Protein AF-X1STC7-F1 (afdb_monomer)

Sequence (131 aa):
DEFIAEASVIAKSANLDCRFVRTNIYDLNTEYDNTFNLILFTAGALTWFHDLGRLFELVGRMLRPEGYLVVYEIHPFTNLLALKDEPVYEATNPYKIVYRYFRNDPWVSDTGADYIGKTTYKSKTFTPFSI

Structure (mmCIF, N/CA/C/O backbone):
data_AF-X1STC7-F1
#
_entry.id   AF-X1STC7-F1
#
loop_
_atom_site.group_PDB
_atom_site.id
_atom_site.type_symbol
_atom_site.label_atom_id
_atom_site.label_alt_id
_atom_site.label_comp_id
_atom_site.label_asym_id
_atom_site.label_entity_id
_atom_site.label_seq_id
_atom_site.pdbx_PDB_ins_code
_atom_site.Cartn_x
_atom_site.Cartn_y
_atom_site.Cartn_z
_atom_site.occupancy
_atom_site.B_iso_or_equiv
_atom_site.auth_seq_id
_atom_site.auth_comp_id
_atom_site.auth_asym_id
_atom_site.auth_atom_id
_atom_site.pdbx_PDB_model_num
ATOM 1 N N . ASP A 1 1 ? 10.68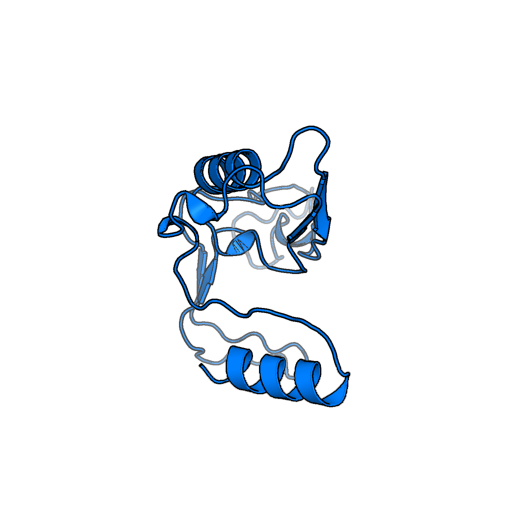8 -8.559 11.684 1.00 80.56 1 ASP A N 1
ATOM 2 C CA . ASP A 1 1 ? 10.891 -8.370 13.134 1.00 80.56 1 ASP A CA 1
ATOM 3 C C . ASP A 1 1 ? 11.585 -7.061 13.446 1.00 80.56 1 ASP A C 1
ATOM 5 O O . ASP A 1 1 ? 11.027 -6.287 14.208 1.00 80.56 1 ASP A O 1
ATOM 9 N N . GLU A 1 2 ? 12.704 -6.752 12.789 1.00 93.19 2 GLU A N 1
ATOM 10 C CA . GLU A 1 2 ? 13.444 -5.493 12.992 1.00 93.19 2 GLU A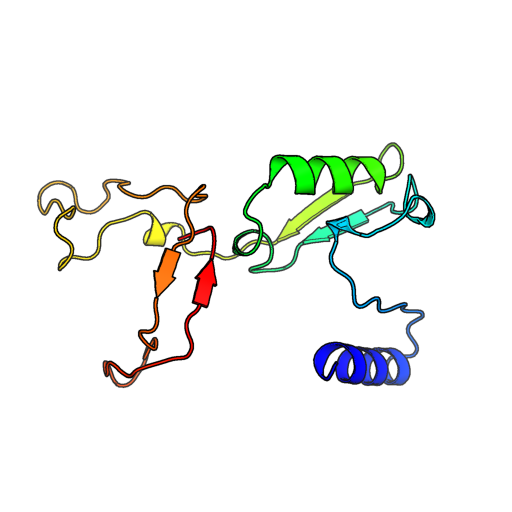 CA 1
ATOM 11 C C . GLU A 1 2 ? 12.580 -4.229 12.811 1.00 93.19 2 GLU A C 1
ATOM 13 O O . GLU A 1 2 ? 12.553 -3.394 13.707 1.00 93.19 2 GLU A O 1
ATOM 18 N N . PHE A 1 3 ? 11.769 -4.143 11.747 1.00 91.31 3 PHE A N 1
ATOM 19 C CA . PHE A 1 3 ? 10.855 -3.007 11.523 1.00 91.31 3 PHE A CA 1
ATOM 20 C C . PHE A 1 3 ? 9.880 -2.746 12.685 1.00 91.31 3 PHE A C 1
ATOM 22 O O . PHE A 1 3 ? 9.659 -1.602 13.072 1.00 91.31 3 PHE A O 1
ATOM 29 N N . ILE A 1 4 ? 9.286 -3.800 13.256 1.00 95.38 4 ILE A N 1
ATOM 30 C CA . ILE A 1 4 ? 8.340 -3.664 14.376 1.0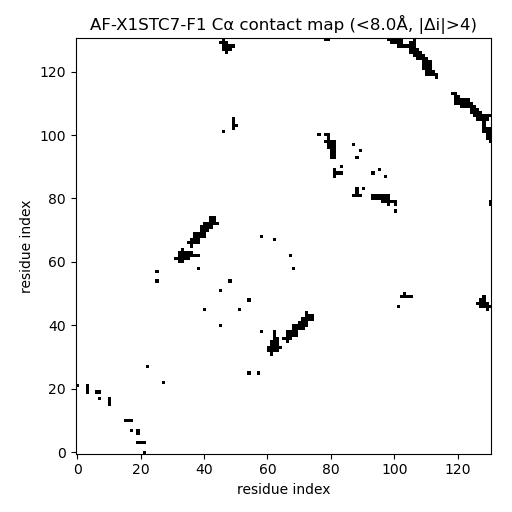0 95.38 4 ILE A CA 1
ATOM 31 C C . ILE A 1 4 ? 9.083 -3.305 15.664 1.00 95.38 4 ILE A C 1
ATOM 33 O O . ILE A 1 4 ? 8.575 -2.516 16.463 1.00 95.38 4 ILE A O 1
ATOM 37 N N . ALA A 1 5 ? 10.281 -3.859 15.865 1.00 95.69 5 ALA A N 1
ATOM 38 C CA . ALA A 1 5 ? 11.118 -3.520 17.007 1.00 95.69 5 ALA A CA 1
ATOM 39 C C . ALA A 1 5 ? 11.487 -2.028 16.988 1.00 95.69 5 ALA A C 1
ATOM 41 O O . ALA A 1 5 ? 11.299 -1.339 17.990 1.00 95.69 5 ALA A O 1
ATOM 42 N N . GLU A 1 6 ? 11.922 -1.512 15.838 1.00 96.56 6 GLU A N 1
ATOM 43 C CA . GLU A 1 6 ? 12.236 -0.095 15.659 1.00 96.56 6 GLU A CA 1
ATOM 44 C C . GLU A 1 6 ? 11.004 0.795 15.871 1.00 96.56 6 GLU A C 1
ATOM 46 O O . GLU A 1 6 ? 11.050 1.737 16.666 1.00 96.56 6 GLU A O 1
ATOM 51 N N . ALA A 1 7 ? 9.866 0.449 15.259 1.00 95.88 7 ALA A N 1
ATOM 52 C CA . ALA A 1 7 ? 8.616 1.185 15.444 1.00 95.88 7 ALA A CA 1
ATOM 53 C C . ALA A 1 7 ? 8.179 1.240 16.921 1.00 95.88 7 ALA A C 1
ATOM 55 O O . ALA A 1 7 ? 7.718 2.278 17.400 1.00 95.88 7 ALA A O 1
ATOM 56 N N . SER A 1 8 ? 8.395 0.155 17.672 1.00 96.38 8 SER A N 1
ATOM 57 C CA . SER A 1 8 ? 8.095 0.093 19.108 1.00 96.38 8 SER A CA 1
ATOM 58 C C . SER A 1 8 ? 9.005 1.006 19.934 1.00 96.38 8 SER A C 1
ATOM 60 O O . SER A 1 8 ? 8.536 1.669 20.861 1.00 96.38 8 SER A O 1
ATOM 62 N N . VAL A 1 9 ? 10.297 1.084 19.593 1.00 97.56 9 VAL A N 1
ATOM 63 C CA . VAL A 1 9 ? 11.247 2.012 20.231 1.00 97.56 9 VAL A CA 1
ATOM 64 C C . VAL A 1 9 ? 10.831 3.462 19.984 1.00 97.56 9 VAL A C 1
ATOM 66 O O . VAL A 1 9 ? 10.808 4.259 20.927 1.00 97.56 9 VAL A O 1
ATOM 69 N N . ILE A 1 10 ? 10.451 3.793 18.748 1.00 97.75 10 ILE A N 1
ATOM 70 C CA . ILE A 1 10 ? 9.995 5.136 18.369 1.00 97.75 10 ILE A CA 1
ATOM 71 C C . ILE A 1 10 ? 8.712 5.500 19.125 1.00 97.75 10 ILE A C 1
ATOM 73 O O . ILE A 1 10 ? 8.667 6.547 19.771 1.00 97.75 10 ILE A O 1
ATOM 77 N N . ALA A 1 11 ? 7.702 4.624 19.122 1.00 97.69 11 ALA A N 1
ATOM 78 C CA . ALA A 1 11 ? 6.435 4.860 19.817 1.00 97.69 11 ALA A CA 1
ATOM 79 C C . ALA A 1 11 ? 6.631 5.082 21.324 1.00 97.69 11 ALA A C 1
ATOM 81 O O . ALA A 1 11 ? 6.080 6.030 21.884 1.00 97.69 11 ALA A O 1
ATOM 82 N N . LYS A 1 12 ? 7.482 4.269 21.970 1.00 97.12 12 LYS A N 1
ATOM 83 C CA . LYS A 1 12 ? 7.820 4.430 23.392 1.00 97.12 12 LYS A CA 1
ATOM 84 C C . LYS A 1 12 ? 8.511 5.765 23.666 1.00 97.12 12 LYS A C 1
ATOM 86 O O . LYS A 1 12 ? 8.181 6.434 24.640 1.00 97.12 12 LYS A O 1
ATOM 91 N N . SER A 1 13 ? 9.452 6.155 22.810 1.00 97.75 13 SER A N 1
ATOM 92 C CA . SER A 1 13 ? 10.199 7.414 22.950 1.00 97.75 13 SER A CA 1
ATOM 93 C C . SER A 1 13 ? 9.305 8.642 22.760 1.00 97.75 13 SER A C 1
ATOM 95 O O . SER A 1 13 ? 9.530 9.670 23.391 1.00 97.75 13 SER A O 1
ATOM 97 N N . ALA A 1 14 ? 8.271 8.519 21.927 1.00 97.75 14 ALA A N 1
ATOM 98 C CA . ALA A 1 14 ? 7.277 9.557 21.673 1.00 97.75 14 ALA A CA 1
ATOM 99 C C . ALA A 1 14 ? 6.056 9.504 22.618 1.00 97.75 14 ALA A C 1
ATOM 101 O O . ALA A 1 14 ? 5.161 10.335 22.485 1.00 97.75 14 ALA A O 1
ATOM 102 N N . ASN A 1 15 ? 6.007 8.551 23.560 1.00 97.19 15 ASN A N 1
ATOM 103 C CA . ASN A 1 15 ? 4.868 8.306 24.454 1.00 97.19 15 ASN A CA 1
ATOM 104 C C . ASN A 1 15 ? 3.524 8.142 23.706 1.00 97.19 15 ASN A C 1
ATOM 106 O O . ASN A 1 15 ? 2.504 8.711 24.096 1.00 97.19 15 ASN A O 1
ATOM 110 N N . LEU A 1 16 ? 3.541 7.383 22.606 1.00 97.62 16 LEU A N 1
ATOM 111 C CA . LEU A 1 16 ? 2.367 7.087 21.785 1.00 97.62 16 LEU A CA 1
ATOM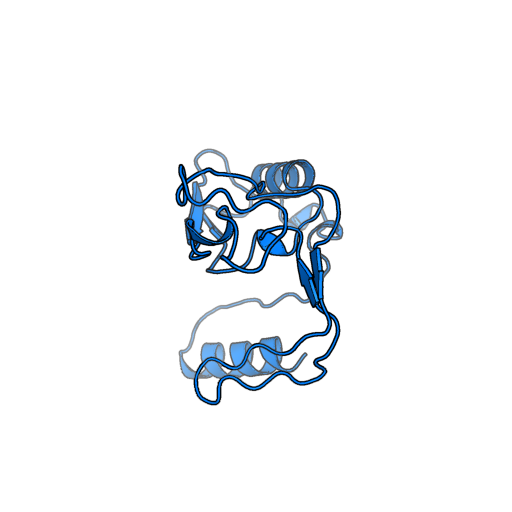 112 C C . LEU A 1 16 ? 1.771 5.724 22.149 1.00 97.62 16 LEU A C 1
ATOM 114 O O . LEU A 1 16 ? 2.496 4.738 22.288 1.00 97.62 16 LEU A O 1
ATOM 118 N N . ASP A 1 17 ? 0.443 5.660 22.235 1.00 96.81 17 ASP A N 1
ATOM 119 C CA . ASP A 1 17 ? -0.295 4.405 22.386 1.00 96.81 17 ASP A CA 1
ATOM 120 C C . ASP A 1 17 ? -0.486 3.749 21.010 1.00 96.81 17 ASP A C 1
ATOM 122 O O . ASP A 1 17 ? -1.382 4.100 20.240 1.00 96.81 17 ASP A O 1
ATOM 126 N N . CYS A 1 18 ? 0.435 2.856 20.647 1.00 96.31 18 CYS A N 1
ATOM 127 C CA . CYS A 1 18 ? 0.444 2.173 19.356 1.00 96.31 18 CYS A CA 1
ATOM 128 C C . CYS A 1 18 ? 0.534 0.656 19.534 1.00 96.31 18 CYS A C 1
ATOM 130 O O . CYS A 1 18 ? 1.370 0.152 20.284 1.00 96.31 18 CYS A O 1
ATOM 132 N N . ARG A 1 19 ? -0.272 -0.081 18.759 1.00 94.75 19 ARG A N 1
ATOM 133 C CA . ARG A 1 19 ? -0.179 -1.540 18.629 1.00 94.75 19 ARG A CA 1
ATOM 134 C C . ARG A 1 19 ? 0.395 -1.909 17.265 1.00 94.75 19 ARG A C 1
ATOM 136 O O . ARG A 1 19 ? -0.173 -1.547 16.239 1.00 94.75 19 ARG A O 1
ATOM 143 N N . PHE A 1 20 ? 1.475 -2.688 17.259 1.00 95.31 20 PHE A N 1
ATOM 144 C CA . PHE A 1 20 ? 2.090 -3.226 16.044 1.00 95.31 20 PHE A CA 1
ATOM 145 C C . PHE A 1 20 ? 1.772 -4.717 15.900 1.00 95.31 20 PHE A C 1
ATOM 147 O O . PHE A 1 20 ? 1.947 -5.482 16.847 1.00 95.31 20 PHE A O 1
ATOM 154 N N . VAL A 1 21 ? 1.316 -5.137 14.717 1.00 92.81 21 VAL A N 1
ATOM 155 C CA . VAL A 1 21 ? 0.903 -6.522 14.439 1.00 92.81 21 VAL A CA 1
ATOM 156 C C . VAL A 1 21 ? 1.672 -7.052 13.229 1.00 92.81 21 VAL A C 1
ATOM 158 O O . VAL A 1 21 ? 1.612 -6.468 12.149 1.00 92.81 21 VAL A O 1
ATOM 161 N N . ARG A 1 22 ? 2.387 -8.173 13.398 1.00 93.12 22 ARG A N 1
ATOM 162 C CA . ARG A 1 22 ? 3.010 -8.919 12.293 1.00 93.12 22 ARG A CA 1
ATOM 163 C C . ARG A 1 22 ? 2.050 -9.999 11.820 1.00 93.12 22 ARG A C 1
ATOM 165 O O . ARG A 1 22 ? 1.874 -10.996 12.509 1.00 93.12 22 ARG A O 1
ATOM 172 N N . THR A 1 23 ? 1.478 -9.832 10.638 1.00 92.69 23 THR A N 1
ATOM 173 C CA . THR A 1 23 ? 0.600 -10.843 10.046 1.00 92.69 23 THR A CA 1
ATOM 174 C C . THR A 1 23 ? 0.547 -10.687 8.536 1.00 92.69 23 THR A C 1
ATOM 176 O O . THR A 1 23 ? 0.842 -9.614 8.008 1.00 92.69 23 THR A O 1
ATOM 179 N N . ASN A 1 24 ? 0.141 -11.745 7.839 1.00 92.81 24 ASN A N 1
ATOM 180 C CA . ASN A 1 24 ? -0.460 -11.562 6.530 1.00 92.81 24 ASN A CA 1
ATOM 181 C C . ASN A 1 24 ? -1.803 -10.853 6.738 1.00 92.81 24 ASN A C 1
ATOM 183 O O . ASN A 1 24 ? -2.581 -11.246 7.611 1.00 92.81 24 ASN A O 1
ATOM 187 N N . ILE A 1 25 ? -2.069 -9.801 5.967 1.00 92.62 25 ILE A N 1
ATOM 188 C CA . ILE A 1 25 ? -3.295 -9.014 6.118 1.00 92.62 25 ILE A CA 1
ATOM 189 C C . ILE A 1 25 ? -4.541 -9.893 5.915 1.00 92.62 25 ILE A C 1
ATOM 191 O O . ILE A 1 25 ? -5.551 -9.713 6.585 1.00 92.62 25 ILE A O 1
ATOM 195 N N . TYR A 1 26 ? -4.440 -10.916 5.064 1.00 93.00 26 TYR A N 1
ATOM 196 C CA . TYR A 1 26 ? -5.533 -11.843 4.787 1.00 93.00 26 TYR A CA 1
ATOM 197 C C . TYR A 1 26 ? -5.830 -12.840 5.913 1.00 93.00 26 TYR A C 1
ATOM 199 O O . TYR A 1 26 ? -6.867 -13.496 5.859 1.00 93.00 26 TYR A O 1
ATOM 207 N N . ASP A 1 27 ? -4.963 -12.920 6.925 1.00 94.44 27 ASP A N 1
ATOM 208 C CA . ASP A 1 27 ? -5.152 -13.763 8.110 1.00 94.44 27 ASP A CA 1
ATOM 209 C C . ASP A 1 27 ? -5.772 -12.974 9.284 1.00 94.44 27 ASP A C 1
ATOM 211 O O . ASP A 1 27 ? -5.977 -13.518 10.370 1.00 94.44 27 ASP A O 1
ATOM 215 N N . LEU A 1 28 ? -6.079 -11.681 9.092 1.00 93.94 28 LEU A N 1
ATOM 216 C CA . LEU A 1 28 ? -6.738 -10.857 10.106 1.00 93.94 28 LEU A CA 1
ATO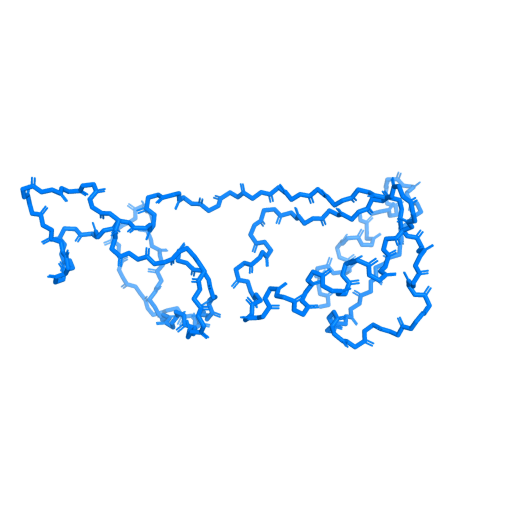M 217 C C . LEU A 1 28 ? -8.149 -11.383 10.392 1.00 93.94 28 LEU A C 1
ATOM 219 O O . LEU A 1 28 ? -9.025 -11.362 9.525 1.00 93.94 28 LEU A O 1
ATOM 223 N N . ASN A 1 29 ? -8.385 -11.790 11.638 1.00 92.88 29 ASN A N 1
ATOM 224 C CA . ASN A 1 29 ? -9.684 -12.277 12.098 1.00 92.88 29 ASN A CA 1
ATOM 225 C C . ASN A 1 29 ? -10.719 -11.130 12.238 1.00 92.88 29 ASN A C 1
ATOM 227 O O . ASN A 1 29 ? -10.471 -9.988 11.845 1.00 92.88 29 ASN A O 1
ATOM 231 N N . THR A 1 30 ? -11.913 -11.430 12.751 1.00 95.62 30 THR A N 1
ATOM 232 C CA . THR A 1 30 ? -13.040 -10.483 12.857 1.00 95.62 30 THR A CA 1
ATOM 233 C C . THR A 1 30 ? -12.926 -9.469 14.000 1.00 95.62 30 THR A C 1
ATOM 235 O O . THR A 1 30 ? -13.776 -8.594 14.109 1.00 95.62 30 THR A O 1
ATOM 238 N N . GLU A 1 31 ? -11.890 -9.530 14.849 1.00 95.88 31 GLU A N 1
ATOM 239 C CA . GLU A 1 31 ? -11.642 -8.531 15.908 1.00 95.88 31 GLU A CA 1
ATOM 240 C C . GLU A 1 31 ? -11.435 -7.115 15.343 1.00 95.88 31 GLU A C 1
ATOM 242 O O . GLU A 1 31 ? -11.599 -6.137 16.064 1.00 95.88 31 GLU A O 1
ATOM 247 N N . TYR A 1 32 ? -11.054 -7.014 14.066 1.00 95.81 32 TYR A N 1
ATOM 248 C CA . TYR A 1 32 ? -10.751 -5.764 13.369 1.00 95.81 32 TYR A CA 1
ATOM 249 C C . TYR A 1 32 ? -11.958 -5.170 12.631 1.00 95.81 32 TYR A C 1
ATOM 251 O O . TYR A 1 32 ? -11.855 -4.072 12.080 1.00 95.81 32 TYR A O 1
ATOM 259 N N . ASP A 1 33 ? -13.089 -5.872 12.603 1.00 97.69 33 ASP A N 1
ATOM 260 C CA . ASP A 1 33 ? -14.276 -5.462 11.853 1.00 97.69 33 ASP A CA 1
ATOM 261 C C . ASP A 1 33 ? -14.874 -4.199 12.469 1.00 97.69 33 ASP A C 1
ATOM 263 O O . ASP A 1 33 ? -14.970 -4.085 13.692 1.00 97.69 33 ASP A O 1
ATOM 267 N N . ASN A 1 34 ? -15.277 -3.235 11.636 1.00 97.75 34 ASN A N 1
ATOM 268 C CA . ASN A 1 34 ? -15.865 -1.965 12.086 1.00 97.75 34 ASN A CA 1
ATOM 269 C C . ASN A 1 34 ? -15.075 -1.279 13.224 1.00 97.75 34 ASN A C 1
ATOM 271 O O . ASN A 1 34 ? -15.643 -0.684 14.149 1.00 97.75 34 ASN A O 1
ATOM 275 N N . THR A 1 35 ? -13.746 -1.364 13.189 1.00 97.31 35 THR A N 1
ATOM 276 C CA . THR A 1 35 ? -12.893 -0.876 14.282 1.00 97.31 35 THR A CA 1
ATOM 277 C C . THR A 1 35 ? -12.240 0.458 13.949 1.00 97.31 35 THR A C 1
ATOM 279 O O . THR A 1 35 ? -12.052 1.289 14.840 1.00 97.31 35 THR A O 1
ATOM 282 N N . PHE A 1 36 ? -11.945 0.710 12.674 1.00 98.00 36 PHE A N 1
ATOM 283 C CA . PHE A 1 36 ? -11.140 1.857 12.269 1.00 98.00 36 PHE A CA 1
ATOM 284 C C . PHE A 1 36 ? -11.983 2.977 11.662 1.00 98.00 36 PHE A C 1
ATOM 286 O O . PHE A 1 36 ? -12.815 2.755 10.785 1.00 98.00 36 PHE A O 1
ATOM 293 N N . ASN A 1 37 ? -11.736 4.209 12.109 1.00 98.25 37 ASN A N 1
ATOM 294 C CA . ASN A 1 37 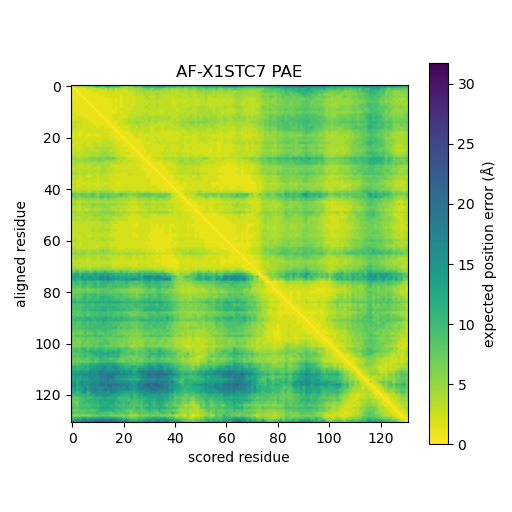? -12.264 5.418 11.470 1.00 98.25 37 ASN A CA 1
ATOM 295 C C . ASN A 1 37 ? -11.411 5.862 10.270 1.00 98.25 37 ASN A C 1
ATOM 297 O O . ASN A 1 37 ? -11.899 6.578 9.401 1.00 98.25 37 ASN A O 1
ATOM 301 N N . LEU A 1 38 ? -10.145 5.444 10.235 1.00 98.06 38 LEU A N 1
ATOM 302 C CA . LEU A 1 38 ? -9.195 5.735 9.173 1.00 98.06 38 LEU A CA 1
ATOM 303 C C . LEU A 1 38 ? -8.322 4.504 8.933 1.00 98.06 38 LEU A C 1
ATOM 305 O O . LEU A 1 38 ? -7.760 3.953 9.880 1.00 98.06 38 LEU A O 1
ATOM 309 N N . ILE A 1 39 ? -8.162 4.126 7.670 1.00 97.75 39 ILE A N 1
ATOM 310 C CA . ILE A 1 39 ? -7.114 3.212 7.216 1.00 97.75 39 ILE A CA 1
ATOM 311 C C . ILE A 1 39 ? -6.215 3.985 6.257 1.00 97.75 39 ILE A C 1
ATOM 313 O O . ILE A 1 39 ? -6.702 4.660 5.351 1.00 97.75 39 ILE A O 1
ATOM 317 N N . LEU A 1 40 ? -4.902 3.903 6.473 1.00 96.56 40 LEU A N 1
ATOM 318 C CA . LEU A 1 40 ? -3.894 4.578 5.664 1.00 96.56 40 LEU A CA 1
ATOM 319 C C . LEU A 1 40 ? -3.002 3.545 4.982 1.00 96.56 40 LEU A C 1
ATOM 321 O O . LEU A 1 40 ? -2.335 2.758 5.653 1.00 96.56 40 LEU A O 1
ATOM 325 N N . PHE A 1 41 ? -2.933 3.607 3.657 1.00 94.56 41 PHE A N 1
ATOM 326 C CA . PHE A 1 41 ? -1.846 3.000 2.899 1.00 94.56 41 PHE A CA 1
ATOM 327 C C . PHE A 1 41 ? -0.796 4.058 2.598 1.00 94.56 41 PHE A C 1
ATOM 329 O O . PHE A 1 41 ? -1.104 5.115 2.049 1.00 94.56 41 PHE A O 1
ATOM 336 N N . THR A 1 42 ? 0.439 3.782 3.004 1.00 90.25 42 THR A N 1
ATOM 337 C CA . THR A 1 42 ? 1.587 4.650 2.757 1.00 90.25 42 THR A CA 1
ATOM 338 C C . THR A 1 42 ? 2.277 4.293 1.442 1.00 90.25 42 THR A C 1
ATOM 340 O O . THR A 1 42 ? 2.034 3.237 0.852 1.00 90.25 42 THR A O 1
ATOM 343 N N . ALA A 1 43 ? 3.145 5.208 1.008 1.00 86.19 43 ALA A N 1
ATOM 344 C CA . ALA A 1 43 ? 3.925 5.137 -0.217 1.00 86.19 43 ALA A CA 1
ATOM 345 C C . ALA A 1 43 ? 4.476 3.731 -0.484 1.00 86.19 43 ALA A C 1
ATOM 347 O O . ALA A 1 43 ? 5.236 3.197 0.326 1.00 86.19 43 ALA A O 1
ATOM 348 N N . GLY A 1 44 ? 4.123 3.152 -1.631 1.00 82.62 44 GLY A N 1
ATOM 349 C CA . GLY A 1 44 ? 4.663 1.864 -2.041 1.00 82.62 44 GLY A CA 1
ATOM 350 C C . GLY A 1 44 ? 3.886 0.635 -1.569 1.00 82.62 44 GLY A C 1
ATOM 351 O O . GLY A 1 44 ? 4.355 -0.472 -1.804 1.00 82.62 44 GLY A O 1
ATOM 352 N N . ALA A 1 45 ? 2.744 0.766 -0.884 1.00 88.56 45 ALA A N 1
ATOM 353 C CA . ALA A 1 45 ? 2.058 -0.398 -0.311 1.00 88.56 45 ALA A CA 1
ATOM 354 C C . ALA A 1 45 ? 1.317 -1.260 -1.352 1.00 88.56 45 ALA A C 1
ATOM 356 O O . ALA A 1 45 ? 1.380 -2.487 -1.288 1.00 88.56 45 ALA A O 1
ATOM 357 N N . LEU A 1 46 ? 0.613 -0.643 -2.310 1.00 89.81 46 LEU A N 1
ATOM 358 C CA . LEU A 1 46 ? -0.321 -1.365 -3.187 1.00 89.81 46 LEU A CA 1
ATOM 359 C C . LEU A 1 46 ? 0.369 -2.310 -4.176 1.00 89.81 46 LEU A C 1
ATOM 361 O O . LEU A 1 46 ? -0.204 -3.335 -4.535 1.00 89.81 46 LEU A O 1
ATOM 365 N N . THR A 1 47 ? 1.607 -2.006 -4.571 1.00 86.94 47 THR A N 1
ATOM 366 C CA . THR A 1 47 ? 2.388 -2.823 -5.514 1.00 86.94 47 THR A CA 1
ATOM 367 C C . THR A 1 47 ? 2.611 -4.260 -5.043 1.00 86.94 47 THR A C 1
ATOM 369 O O . THR A 1 47 ? 2.800 -5.158 -5.853 1.00 86.94 47 THR A O 1
ATOM 372 N N . TRP A 1 48 ? 2.560 -4.523 -3.738 1.00 87.56 48 TRP A N 1
ATOM 373 C CA . TRP A 1 48 ? 2.849 -5.852 -3.196 1.00 87.56 48 TRP A CA 1
ATOM 374 C C . TRP A 1 48 ? 1.645 -6.797 -3.217 1.00 87.56 48 TRP A C 1
ATOM 376 O O . TRP A 1 48 ? 1.791 -7.984 -2.920 1.00 87.56 48 TRP A O 1
ATOM 386 N N . PHE A 1 49 ? 0.456 -6.298 -3.561 1.00 89.44 49 PHE A N 1
ATOM 387 C CA . PHE A 1 49 ? -0.772 -7.082 -3.548 1.00 89.44 49 PHE A CA 1
ATOM 388 C C . PHE A 1 49 ? -1.138 -7.559 -4.950 1.00 89.44 49 PHE A C 1
ATOM 390 O O . PHE A 1 49 ? -1.444 -6.767 -5.833 1.00 89.44 49 PHE A O 1
ATOM 397 N N . HIS A 1 50 ? -1.183 -8.880 -5.113 1.00 87.75 50 HIS A N 1
ATOM 398 C CA . HIS A 1 50 ? -1.684 -9.526 -6.326 1.00 87.75 50 HIS A CA 1
ATOM 399 C C . HIS A 1 50 ? -3.177 -9.255 -6.572 1.00 87.75 50 HIS A C 1
ATOM 401 O O . HIS A 1 50 ? -3.602 -9.071 -7.706 1.00 87.75 50 HIS A O 1
ATOM 407 N N . ASP A 1 51 ? -3.978 -9.241 -5.502 1.00 91.25 51 ASP A N 1
ATOM 408 C CA . ASP A 1 51 ? -5.433 -9.098 -5.570 1.00 91.25 51 ASP A CA 1
ATOM 409 C C . ASP A 1 51 ? -5.884 -7.868 -4.778 1.00 91.25 51 ASP A C 1
ATOM 411 O O . ASP A 1 51 ? -6.074 -7.908 -3.560 1.00 91.25 51 ASP A O 1
ATOM 415 N N . LEU A 1 52 ? -6.037 -6.752 -5.490 1.00 91.75 52 LEU A N 1
ATOM 416 C CA . LEU A 1 52 ? -6.535 -5.509 -4.909 1.00 91.75 52 LEU A CA 1
ATOM 417 C C . LEU A 1 52 ? -8.017 -5.592 -4.526 1.00 91.75 52 LEU A C 1
ATOM 419 O O . LEU A 1 52 ? -8.431 -4.901 -3.601 1.00 91.75 52 LEU A O 1
ATOM 423 N N . GLY A 1 53 ? -8.810 -6.432 -5.198 1.00 93.94 53 GLY A N 1
ATOM 424 C CA . GLY A 1 53 ? -10.218 -6.633 -4.855 1.00 93.94 53 GLY A CA 1
ATOM 425 C C . GLY A 1 53 ? -10.339 -7.208 -3.450 1.00 93.94 53 GLY A C 1
ATOM 426 O O . GLY A 1 53 ? -10.948 -6.590 -2.577 1.00 93.94 53 GLY A O 1
ATOM 427 N N . ARG A 1 54 ? -9.633 -8.314 -3.194 1.00 95.06 54 ARG A N 1
ATOM 428 C CA . ARG A 1 54 ? -9.562 -8.941 -1.867 1.00 95.06 54 ARG A CA 1
ATOM 429 C C . ARG A 1 54 ? -8.988 -7.998 -0.807 1.00 95.06 54 ARG A C 1
ATOM 431 O O . ARG A 1 54 ? -9.448 -8.002 0.335 1.00 95.06 54 ARG A O 1
ATOM 438 N N . LEU A 1 55 ? -7.989 -7.185 -1.162 1.00 95.31 55 LEU A N 1
ATOM 439 C CA . LEU A 1 55 ? -7.449 -6.160 -0.264 1.00 95.31 55 LEU A CA 1
ATOM 440 C C . LEU A 1 55 ? -8.520 -5.130 0.123 1.00 95.31 55 LEU A C 1
ATOM 442 O O . LEU A 1 55 ? -8.677 -4.828 1.305 1.00 95.31 55 LEU A O 1
ATOM 446 N N . PHE A 1 56 ? -9.259 -4.584 -0.842 1.00 96.19 56 PHE A N 1
ATOM 447 C CA . PHE A 1 56 ? -10.255 -3.549 -0.566 1.00 96.19 56 PHE A CA 1
ATOM 448 C C . PHE A 1 56 ? -11.526 -4.094 0.095 1.00 96.19 56 PHE A C 1
ATOM 450 O O . PHE A 1 56 ? -12.111 -3.393 0.917 1.00 96.19 56 PHE A O 1
ATOM 457 N N . GLU A 1 57 ? -11.908 -5.348 -0.159 1.00 96.88 57 GLU A N 1
ATOM 458 C CA . GLU A 1 57 ? -12.939 -6.048 0.623 1.00 96.88 57 GLU A CA 1
ATOM 459 C C . GLU A 1 57 ? -12.547 -6.129 2.103 1.00 96.88 57 GLU A C 1
ATOM 461 O O . GLU A 1 57 ? -13.344 -5.815 2.992 1.00 96.88 57 GLU A O 1
ATOM 466 N N . LEU A 1 58 ? -11.288 -6.480 2.376 1.00 96.69 58 LEU A N 1
ATOM 467 C CA . LEU A 1 58 ? -10.751 -6.528 3.729 1.00 96.69 58 LEU A CA 1
ATOM 468 C C . LEU A 1 58 ? -10.753 -5.143 4.395 1.00 96.69 58 LEU A C 1
ATOM 470 O O . LEU A 1 58 ? -11.155 -5.025 5.550 1.00 96.69 58 LEU A O 1
ATOM 474 N N . VAL A 1 59 ? -10.335 -4.096 3.675 1.00 97.38 59 VAL A N 1
ATOM 475 C CA . VAL A 1 59 ? -10.394 -2.703 4.153 1.00 97.38 59 VAL A CA 1
ATOM 476 C C . VAL A 1 59 ? -11.832 -2.301 4.478 1.00 97.38 59 VAL A C 1
ATOM 478 O O . VAL A 1 59 ? -12.079 -1.772 5.560 1.00 97.38 59 VAL A O 1
ATOM 481 N N . GLY A 1 60 ? -12.779 -2.589 3.582 1.00 97.69 60 GLY A N 1
ATOM 482 C CA . GLY A 1 60 ? -14.195 -2.280 3.773 1.00 97.69 60 GLY A CA 1
ATOM 483 C C . GLY A 1 60 ? -14.780 -2.952 5.013 1.00 97.69 60 GLY A C 1
ATOM 484 O O . GLY A 1 60 ? -15.497 -2.310 5.771 1.00 97.69 60 GLY A O 1
ATOM 485 N N . ARG A 1 61 ? -14.406 -4.210 5.275 1.00 97.56 61 ARG A N 1
ATOM 486 C CA . ARG A 1 61 ? -14.789 -4.936 6.496 1.00 97.56 61 ARG A CA 1
ATOM 487 C C . ARG A 1 61 ? -14.269 -4.259 7.773 1.00 97.56 61 ARG A C 1
ATOM 489 O O . ARG A 1 61 ? -14.966 -4.216 8.786 1.00 97.56 61 ARG A O 1
ATOM 496 N N . MET A 1 62 ? -13.032 -3.767 7.745 1.00 97.94 62 MET A N 1
ATOM 497 C CA . MET A 1 62 ? -12.353 -3.208 8.920 1.00 97.94 62 MET A CA 1
ATOM 498 C C . MET A 1 62 ? -12.756 -1.756 9.228 1.00 97.94 62 MET A C 1
ATOM 500 O O . MET A 1 62 ? -12.654 -1.308 10.378 1.00 97.94 62 MET A O 1
ATOM 504 N N . LEU A 1 63 ? -13.215 -1.011 8.220 1.00 98.44 63 LEU A N 1
ATOM 505 C CA . LEU A 1 63 ? -13.715 0.350 8.392 1.00 98.44 63 LEU A CA 1
ATOM 506 C C . LEU A 1 63 ? -15.068 0.367 9.105 1.00 98.44 63 LEU A C 1
ATOM 508 O O . LEU A 1 63 ? -15.947 -0.449 8.853 1.00 98.44 63 LEU A O 1
ATOM 512 N N . ARG A 1 64 ? -15.240 1.346 9.993 1.00 98.25 64 ARG A N 1
ATOM 513 C CA . ARG A 1 64 ? -16.552 1.728 10.529 1.00 98.25 64 ARG A CA 1
ATOM 514 C C . ARG A 1 64 ? -17.426 2.347 9.432 1.00 98.25 64 ARG A C 1
ATOM 516 O O . ARG A 1 64 ? -16.876 2.894 8.472 1.00 98.25 64 ARG A O 1
ATOM 523 N N . PRO A 1 65 ? -18.763 2.384 9.611 1.00 96.69 65 PRO A N 1
ATOM 524 C CA . PRO A 1 65 ? -19.605 3.315 8.865 1.00 96.69 65 PRO A CA 1
ATOM 525 C C . PRO A 1 65 ? -19.021 4.732 8.955 1.00 96.69 65 PRO A C 1
ATOM 527 O O . PRO A 1 65 ? -18.565 5.138 10.027 1.00 96.69 65 PRO A O 1
ATOM 530 N N . GLU A 1 66 ? -19.001 5.459 7.838 1.00 96.19 66 GLU A N 1
ATOM 531 C CA . GLU A 1 66 ? -18.372 6.788 7.707 1.00 96.19 66 GLU A CA 1
ATOM 532 C C . GLU A 1 66 ? -16.840 6.827 7.917 1.00 96.19 66 GLU A C 1
ATOM 534 O O . GLU A 1 66 ? -16.254 7.899 8.076 1.00 96.19 66 GLU A O 1
ATOM 539 N N . GLY A 1 67 ? -16.169 5.671 7.938 1.00 97.94 67 GLY A N 1
ATOM 540 C CA . GLY A 1 67 ? -14.711 5.585 7.965 1.00 97.94 67 GLY A CA 1
ATOM 541 C C . GLY A 1 67 ? -14.075 5.936 6.616 1.00 97.94 67 GLY A C 1
ATOM 542 O O . GLY A 1 67 ? -14.677 5.758 5.558 1.00 97.94 67 GLY A O 1
ATOM 543 N N . TYR A 1 68 ? -12.824 6.396 6.649 1.00 98.12 68 TYR A N 1
ATOM 544 C CA . TYR A 1 68 ? -12.084 6.804 5.455 1.00 98.12 68 TYR A CA 1
ATOM 545 C C . TYR A 1 68 ? -10.935 5.847 5.142 1.00 98.12 68 TYR A C 1
ATOM 547 O O . TYR A 1 68 ? -10.160 5.466 6.019 1.00 98.12 68 TYR A O 1
ATOM 555 N N . LEU A 1 69 ? -10.774 5.522 3.862 1.00 97.62 69 LEU A N 1
ATOM 556 C CA . LEU A 1 69 ? -9.524 4.996 3.325 1.00 97.62 69 LEU A CA 1
ATOM 557 C C . LEU A 1 69 ? -8.729 6.158 2.724 1.00 97.62 69 LEU A C 1
ATOM 559 O O . LEU A 1 69 ? -9.220 6.848 1.832 1.00 97.62 69 LEU A O 1
ATOM 563 N N . VAL A 1 70 ? -7.492 6.342 3.177 1.00 96.56 70 VAL A N 1
ATOM 564 C CA . VAL A 1 70 ? -6.529 7.266 2.571 1.00 96.56 70 VAL A CA 1
ATOM 565 C C . VAL A 1 70 ? -5.407 6.455 1.943 1.00 96.56 70 VAL A C 1
ATOM 567 O O . VAL A 1 70 ? -4.780 5.620 2.593 1.00 96.56 70 VAL A O 1
ATOM 570 N N . VAL A 1 71 ? -5.142 6.716 0.667 1.00 93.12 71 VAL A N 1
ATOM 571 C CA . VAL A 1 71 ? -4.046 6.094 -0.074 1.00 93.12 71 VAL A CA 1
ATOM 572 C C . VAL A 1 71 ? -3.051 7.183 -0.437 1.00 93.12 71 VAL A C 1
ATOM 574 O O . VAL A 1 71 ? -3.344 8.050 -1.258 1.00 93.12 71 VAL A O 1
ATOM 577 N N . TYR A 1 72 ? -1.879 7.145 0.190 1.00 90.69 72 TYR A N 1
ATOM 578 C CA . TYR A 1 72 ? -0.734 7.946 -0.212 1.00 90.69 72 TYR A CA 1
ATOM 579 C C . TYR A 1 72 ? 0.179 7.079 -1.069 1.00 90.69 72 TYR A C 1
ATOM 581 O O . TYR A 1 72 ? 0.804 6.153 -0.559 1.00 90.69 72 TYR A O 1
ATOM 589 N N . GLU A 1 73 ? 0.239 7.372 -2.366 1.00 82.88 73 GLU A N 1
ATOM 590 C CA . GLU A 1 73 ? 1.009 6.581 -3.319 1.00 82.88 73 GLU A CA 1
ATOM 591 C C . GLU A 1 73 ? 1.948 7.445 -4.173 1.00 82.88 73 GLU A C 1
ATOM 593 O O . GLU A 1 73 ? 1.607 8.567 -4.543 1.00 82.88 73 GLU A O 1
ATOM 598 N N . ILE A 1 74 ? 3.144 6.924 -4.460 1.00 75.69 74 ILE A N 1
ATOM 599 C CA . ILE A 1 74 ? 4.266 7.630 -5.083 1.00 75.69 74 ILE A CA 1
ATOM 600 C C . ILE A 1 74 ? 4.963 6.855 -6.218 1.00 75.69 74 ILE A C 1
ATOM 602 O O . ILE A 1 74 ? 6.102 7.186 -6.550 1.00 75.69 74 ILE A O 1
ATOM 606 N N . HIS A 1 75 ? 4.341 5.857 -6.857 1.00 73.62 75 HIS A N 1
ATOM 607 C CA . HIS A 1 75 ? 4.997 5.232 -8.019 1.00 73.62 75 HIS A CA 1
ATOM 608 C C . HIS A 1 75 ? 4.998 6.175 -9.232 1.00 73.62 75 HIS A C 1
ATOM 610 O O . HIS A 1 75 ? 3.969 6.802 -9.520 1.00 73.62 75 HIS A O 1
ATOM 616 N N . PRO A 1 76 ? 6.117 6.268 -9.973 1.00 72.25 76 PRO A N 1
ATOM 617 C CA . PRO A 1 76 ? 6.202 7.130 -11.136 1.00 72.25 76 PRO A CA 1
ATOM 618 C C . PRO A 1 76 ? 5.198 6.680 -12.197 1.00 72.25 76 PRO A C 1
ATOM 620 O O . PRO A 1 76 ? 5.295 5.579 -12.732 1.00 72.25 76 PRO A O 1
ATOM 623 N N . PHE A 1 77 ? 4.284 7.569 -12.592 1.00 80.06 77 PHE A N 1
ATOM 624 C CA . PHE A 1 77 ? 3.422 7.335 -13.759 1.00 80.06 77 PHE A CA 1
ATOM 625 C C . PHE A 1 77 ? 4.245 7.015 -15.022 1.00 80.06 77 PHE A C 1
ATOM 627 O O . PHE A 1 77 ? 3.778 6.328 -15.925 1.00 80.06 77 PHE A O 1
ATOM 634 N N . THR A 1 78 ? 5.501 7.469 -15.070 1.00 84.06 78 THR A N 1
ATOM 635 C CA . THR A 1 78 ? 6.446 7.187 -16.154 1.00 84.06 78 THR A CA 1
ATOM 636 C C . THR A 1 78 ? 6.792 5.711 -16.310 1.00 84.06 78 THR A C 1
ATOM 638 O O . THR A 1 78 ? 7.192 5.331 -17.402 1.00 84.06 78 THR A O 1
ATOM 641 N N . ASN A 1 79 ? 6.597 4.869 -15.290 1.00 84.00 79 ASN A N 1
ATOM 642 C CA . ASN A 1 79 ? 6.839 3.427 -15.408 1.00 84.00 79 ASN A CA 1
ATOM 643 C C . ASN A 1 79 ? 5.825 2.739 -16.343 1.00 84.00 79 ASN A C 1
ATOM 645 O O . ASN A 1 79 ? 6.023 1.606 -16.768 1.00 84.00 79 ASN A O 1
ATOM 649 N N . LEU A 1 80 ? 4.745 3.434 -16.713 1.00 89.94 80 LEU A N 1
ATOM 650 C CA . LEU A 1 80 ? 3.794 2.978 -17.725 1.00 89.94 80 LEU A CA 1
ATOM 651 C C . LEU A 1 80 ? 4.323 3.092 -19.167 1.00 89.94 80 LEU A C 1
ATOM 653 O O . LEU A 1 80 ? 3.704 2.558 -20.096 1.00 89.94 80 LEU A O 1
ATOM 657 N N . LEU A 1 81 ? 5.421 3.828 -19.354 1.00 92.25 81 LEU A N 1
ATOM 658 C CA . LEU A 1 81 ? 6.037 4.126 -20.642 1.00 92.25 81 LEU A CA 1
ATOM 659 C C . LEU A 1 81 ? 7.191 3.162 -20.924 1.00 92.25 81 LEU A C 1
ATOM 661 O O . LEU A 1 81 ? 7.849 2.682 -20.005 1.00 92.25 81 LEU A O 1
ATOM 665 N N . ALA A 1 82 ? 7.462 2.929 -22.206 1.00 91.06 82 ALA A N 1
ATOM 666 C CA . ALA A 1 82 ? 8.605 2.130 -22.627 1.00 91.06 82 ALA A CA 1
ATOM 667 C C . ALA A 1 82 ? 9.927 2.891 -22.448 1.00 91.06 82 ALA A C 1
ATOM 669 O O . ALA A 1 82 ? 10.017 4.076 -22.793 1.00 91.06 82 ALA A O 1
ATOM 670 N N . LEU A 1 83 ? 10.977 2.201 -22.004 1.00 88.56 83 LEU A N 1
ATOM 671 C CA . LEU A 1 83 ? 12.347 2.712 -22.108 1.00 88.56 83 LEU A CA 1
ATOM 672 C C . LEU A 1 83 ? 12.853 2.594 -23.552 1.00 88.56 83 LEU A C 1
ATOM 674 O O . LEU A 1 83 ? 12.404 1.747 -24.315 1.00 88.56 83 LEU A O 1
ATOM 678 N N . LYS A 1 84 ? 13.798 3.454 -23.955 1.00 88.88 84 LYS A N 1
ATOM 679 C CA . LYS A 1 84 ? 14.266 3.554 -25.357 1.00 88.88 84 LYS A CA 1
ATOM 680 C C . LYS A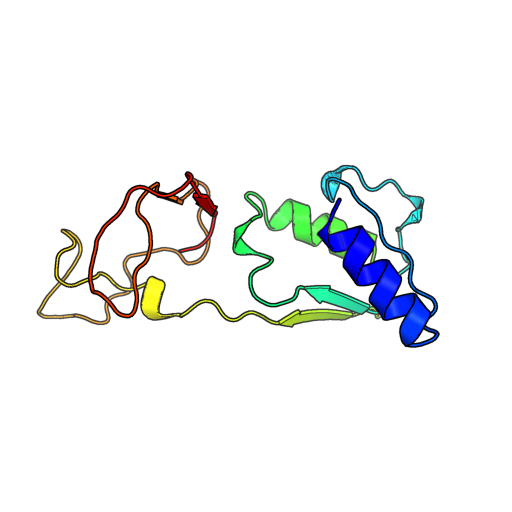 1 84 ? 14.860 2.261 -25.920 1.00 88.88 84 LYS A C 1
ATOM 682 O O . LYS A 1 84 ? 14.905 2.093 -27.134 1.00 88.88 84 LYS A O 1
ATOM 687 N N . ASP A 1 85 ? 15.383 1.415 -25.049 1.00 86.12 85 ASP A N 1
ATOM 688 C CA . ASP A 1 85 ? 16.002 0.128 -25.341 1.00 86.12 85 ASP A CA 1
ATOM 689 C C . ASP A 1 85 ? 15.012 -1.048 -25.288 1.00 86.12 85 ASP A C 1
ATOM 691 O O . ASP A 1 85 ? 15.383 -2.177 -25.607 1.00 86.12 85 ASP A O 1
ATOM 695 N N . GLU A 1 86 ? 13.744 -0.802 -24.948 1.00 87.88 86 GLU A N 1
ATOM 696 C CA . GLU A 1 86 ? 12.716 -1.838 -24.904 1.00 87.88 86 GLU A CA 1
ATOM 697 C C . GLU A 1 86 ? 12.076 -2.083 -26.282 1.00 87.88 86 GLU A C 1
ATOM 699 O O . GLU A 1 86 ? 11.779 -1.134 -27.012 1.00 87.88 86 GLU A O 1
ATOM 704 N N . PRO A 1 87 ? 11.753 -3.344 -26.637 1.00 91.75 87 PRO A N 1
ATOM 705 C CA . PRO A 1 87 ? 11.141 -3.675 -27.928 1.00 91.75 87 PRO A CA 1
ATOM 706 C C . PRO A 1 87 ? 9.801 -2.980 -28.208 1.00 91.75 87 PRO A C 1
ATOM 708 O O . PRO A 1 87 ? 9.413 -2.834 -29.363 1.00 91.75 87 PRO A O 1
ATOM 711 N N . VAL A 1 88 ? 9.077 -2.588 -27.156 1.00 92.62 88 VAL A N 1
ATOM 712 C CA . VAL A 1 88 ? 7.761 -1.931 -27.238 1.00 92.62 88 VAL A CA 1
ATOM 713 C C . VAL A 1 88 ? 7.853 -0.406 -27.391 1.00 92.62 88 VAL A C 1
ATOM 715 O O . VAL A 1 88 ? 6.822 0.258 -27.484 1.00 92.62 88 VAL A O 1
ATOM 718 N N . TYR A 1 89 ? 9.064 0.161 -27.419 1.00 94.62 89 TYR A N 1
ATOM 719 C CA . TYR A 1 89 ? 9.285 1.596 -27.578 1.00 94.62 89 TYR A CA 1
ATOM 720 C C . TYR A 1 89 ? 9.023 2.080 -29.009 1.00 94.62 89 TYR A C 1
ATOM 722 O O . TYR A 1 89 ? 9.564 1.556 -29.983 1.00 94.62 89 TYR A O 1
ATOM 730 N N . GLU A 1 90 ? 8.240 3.154 -29.135 1.00 95.12 90 GLU A N 1
ATOM 731 C CA . GLU A 1 90 ? 7.903 3.787 -30.411 1.00 95.12 90 GLU A CA 1
ATOM 732 C C . GLU A 1 90 ? 8.492 5.202 -30.475 1.00 95.12 90 GLU A C 1
ATOM 734 O O . GLU A 1 90 ? 7.997 6.125 -29.834 1.00 95.12 90 GLU A O 1
ATOM 739 N N . ALA A 1 91 ? 9.532 5.414 -31.292 1.00 93.94 91 ALA A N 1
ATOM 740 C CA . ALA A 1 91 ? 10.198 6.720 -31.399 1.00 93.94 91 ALA A CA 1
ATOM 741 C C . ALA A 1 91 ? 9.278 7.847 -31.909 1.00 93.94 91 ALA A C 1
ATOM 743 O O . ALA A 1 91 ? 9.495 9.014 -31.588 1.00 93.94 91 ALA A O 1
ATOM 744 N N . THR A 1 92 ? 8.249 7.507 -32.690 1.00 96.69 92 THR A N 1
ATOM 745 C CA . THR A 1 92 ? 7.223 8.446 -33.168 1.00 96.69 92 THR A CA 1
ATOM 746 C C . THR A 1 92 ? 6.180 8.782 -32.101 1.00 96.69 92 THR A C 1
ATOM 748 O O . THR A 1 92 ? 5.461 9.768 -32.254 1.00 96.69 92 THR A O 1
ATOM 751 N N . ASN A 1 93 ? 6.095 7.994 -31.024 1.00 95.12 93 ASN A N 1
ATOM 752 C CA . ASN A 1 93 ? 5.184 8.209 -29.906 1.00 95.12 93 ASN A CA 1
ATOM 753 C C . ASN A 1 93 ? 5.817 7.770 -28.566 1.00 95.12 93 ASN A C 1
ATOM 755 O O . ASN A 1 93 ? 5.389 6.783 -27.963 1.00 95.12 93 ASN A O 1
ATOM 759 N N . PRO A 1 94 ? 6.824 8.508 -28.064 1.00 91.69 94 PRO A N 1
ATOM 760 C CA . PRO A 1 94 ? 7.582 8.118 -26.872 1.00 91.69 94 PRO A CA 1
ATOM 761 C C . PRO A 1 94 ? 6.768 8.162 -25.567 1.00 91.69 94 PRO A C 1
ATOM 763 O O . PRO A 1 94 ? 7.230 7.670 -24.544 1.00 91.69 94 PRO A O 1
ATOM 766 N N . TYR A 1 95 ? 5.566 8.748 -25.585 1.00 92.81 95 TYR A N 1
ATOM 767 C CA . TYR A 1 95 ? 4.666 8.845 -24.429 1.00 92.81 95 TYR A CA 1
ATOM 768 C C . TYR A 1 95 ? 3.512 7.841 -24.488 1.00 92.81 95 TYR A C 1
ATOM 770 O O . TYR A 1 95 ? 2.542 7.954 -23.737 1.00 92.81 95 TYR A O 1
ATOM 778 N N . LYS A 1 96 ? 3.593 6.858 -25.390 1.00 93.75 96 LYS A N 1
ATOM 779 C CA . LYS A 1 96 ? 2.626 5.770 -25.453 1.00 93.75 96 LYS A CA 1
ATOM 780 C C . LYS A 1 96 ? 2.663 4.969 -24.153 1.00 93.75 96 LYS A C 1
ATOM 782 O O . LYS A 1 96 ? 3.696 4.420 -23.778 1.00 93.75 96 LYS A O 1
ATOM 787 N N . ILE A 1 97 ? 1.509 4.869 -23.500 1.00 93.50 97 ILE A N 1
ATOM 788 C CA . ILE A 1 97 ? 1.302 3.948 -22.382 1.00 93.50 97 ILE A CA 1
ATOM 789 C C . ILE A 1 97 ? 1.277 2.533 -22.955 1.00 93.50 97 ILE A C 1
ATOM 791 O O . ILE A 1 97 ? 0.388 2.191 -23.738 1.00 93.50 97 ILE A O 1
ATOM 795 N N . VAL A 1 98 ? 2.268 1.728 -22.586 1.00 92.31 98 VAL A N 1
ATOM 796 C CA . VAL A 1 98 ? 2.422 0.346 -23.067 1.00 92.31 98 VAL A CA 1
ATOM 797 C C . VAL A 1 98 ? 2.302 -0.677 -21.943 1.00 92.31 98 VAL A C 1
ATOM 799 O O . VAL A 1 98 ? 1.998 -1.841 -22.202 1.00 92.31 98 VAL A O 1
ATOM 802 N N . TYR A 1 99 ? 2.476 -0.245 -20.694 1.00 89.88 99 TYR A N 1
ATOM 803 C CA . TYR A 1 99 ? 2.346 -1.098 -19.523 1.00 89.88 99 TYR A CA 1
ATOM 804 C C . TYR A 1 99 ? 1.072 -0.802 -18.737 1.00 89.88 99 TYR A C 1
ATOM 806 O O . TYR A 1 99 ? 0.440 0.246 -18.869 1.00 89.88 99 TYR A O 1
ATOM 814 N N . ARG A 1 100 ? 0.681 -1.770 -17.907 1.00 87.88 100 ARG A N 1
ATOM 815 C CA . ARG A 1 100 ? -0.405 -1.617 -16.940 1.00 87.88 100 ARG A CA 1
ATOM 816 C C . ARG A 1 100 ? 0.188 -1.231 -15.596 1.00 87.88 100 ARG A C 1
ATOM 818 O O . ARG A 1 100 ? 1.185 -1.822 -15.191 1.00 87.88 100 ARG A O 1
ATOM 825 N N . TYR A 1 101 ? -0.470 -0.301 -14.909 1.00 85.69 101 TYR A N 1
ATOM 826 C CA . TYR A 1 101 ? -0.039 0.135 -13.582 1.00 85.69 101 TYR A CA 1
ATOM 827 C C . TYR A 1 101 ? -0.132 -1.013 -12.579 1.00 85.69 101 TYR A C 1
ATOM 829 O O . TYR A 1 101 ? 0.834 -1.282 -11.886 1.00 85.69 101 TYR A O 1
ATOM 837 N N . PHE A 1 102 ? -1.259 -1.732 -12.572 1.00 87.25 102 PHE A N 1
ATOM 838 C CA . PHE A 1 102 ? -1.439 -2.975 -11.823 1.00 87.25 102 PHE A CA 1
ATOM 839 C C . PHE A 1 102 ? -1.537 -4.165 -12.771 1.00 87.25 102 PHE A C 1
ATOM 841 O O . PHE A 1 102 ? -2.107 -4.072 -13.866 1.00 87.25 102 PHE A O 1
ATOM 848 N N . ARG A 1 103 ? -0.961 -5.287 -12.352 1.00 86.06 103 ARG A N 1
ATOM 849 C CA . ARG A 1 103 ? -0.766 -6.482 -13.168 1.00 86.06 103 ARG A CA 1
ATOM 850 C C . ARG A 1 103 ? -1.178 -7.717 -12.374 1.00 86.06 103 ARG A C 1
ATOM 852 O O . ARG A 1 103 ? -0.971 -7.768 -11.169 1.00 86.06 103 ARG A O 1
ATOM 859 N N . ASN A 1 104 ? -1.708 -8.722 -13.067 1.00 82.44 104 ASN A N 1
ATOM 860 C CA . ASN A 1 104 ? -2.013 -10.017 -12.451 1.00 82.44 104 ASN A CA 1
ATOM 861 C C . ASN A 1 104 ? -0.750 -10.882 -12.336 1.00 82.44 104 ASN A C 1
ATOM 863 O O . ASN A 1 104 ? -0.575 -11.616 -11.376 1.00 82.44 104 ASN A O 1
ATOM 867 N N . ASP A 1 105 ? 0.166 -10.774 -13.294 1.00 86.81 105 ASP A N 1
ATOM 868 C CA . ASP A 1 105 ? 1.442 -11.480 -13.226 1.00 86.81 105 ASP A CA 1
ATOM 869 C C . ASP A 1 105 ? 2.490 -10.611 -12.521 1.00 86.81 105 ASP A C 1
ATOM 871 O O . ASP A 1 105 ? 2.565 -9.406 -12.811 1.00 86.81 105 ASP A O 1
ATOM 875 N N . PRO A 1 106 ? 3.317 -11.194 -11.632 1.00 84.69 106 PRO A N 1
ATOM 876 C CA . PRO A 1 106 ? 4.361 -10.446 -10.956 1.00 84.69 106 PRO A CA 1
ATOM 877 C C . PRO A 1 106 ? 5.414 -9.985 -11.963 1.00 84.69 106 PRO A C 1
ATOM 879 O O . PRO A 1 106 ? 5.855 -10.737 -12.835 1.00 84.69 106 PRO A O 1
ATOM 882 N N . TRP A 1 107 ? 5.867 -8.749 -11.809 1.00 83.44 107 TRP A N 1
ATOM 883 C CA . TRP A 1 107 ? 7.073 -8.269 -12.456 1.00 83.44 107 TRP A CA 1
ATOM 884 C C . TRP A 1 107 ? 8.276 -8.834 -11.706 1.00 83.44 107 TRP A C 1
ATOM 886 O O . TRP A 1 107 ? 8.543 -8.447 -10.577 1.00 83.44 107 TRP A O 1
ATOM 896 N N . VAL A 1 108 ? 8.990 -9.784 -12.302 1.00 86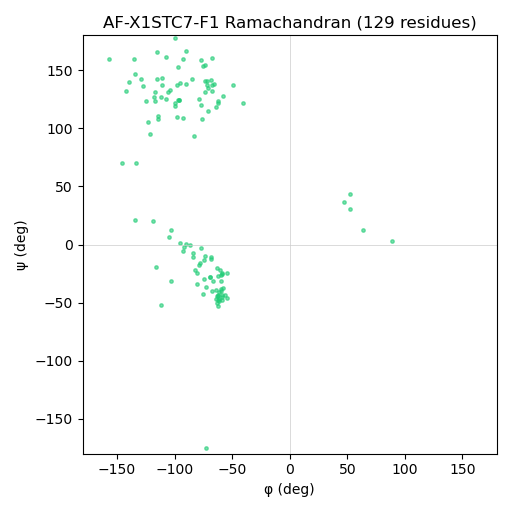.31 108 VAL A N 1
ATOM 897 C CA . VAL A 1 108 ? 10.144 -10.421 -11.659 1.00 86.31 108 VAL A CA 1
ATOM 898 C C . VAL A 1 108 ? 11.418 -9.788 -12.190 1.00 86.31 108 VAL A C 1
ATOM 900 O O . VAL A 1 108 ? 11.685 -9.841 -13.388 1.00 86.31 108 VAL A O 1
ATOM 903 N N . SER A 1 109 ? 12.226 -9.223 -11.299 1.00 82.38 109 SER A N 1
ATOM 904 C CA . SER A 1 109 ? 13.561 -8.745 -11.649 1.00 82.38 109 SER A CA 1
ATOM 905 C C . SER A 1 109 ? 14.558 -9.069 -10.541 1.00 82.38 109 SER A C 1
ATOM 907 O O . SER A 1 109 ? 14.254 -9.001 -9.351 1.00 82.38 109 SER A O 1
ATOM 909 N N . ASP A 1 110 ? 15.757 -9.468 -10.947 1.00 87.19 110 ASP A N 1
ATOM 910 C CA . ASP A 1 110 ? 16.937 -9.673 -10.103 1.00 87.19 110 ASP A CA 1
ATOM 911 C C . ASP A 1 110 ? 18.081 -8.734 -10.513 1.00 87.19 110 ASP A C 1
ATOM 913 O O . ASP A 1 110 ? 19.253 -8.967 -10.209 1.00 87.19 110 ASP A O 1
ATOM 917 N N . THR A 1 111 ? 17.731 -7.654 -11.214 1.00 82.50 111 THR A N 1
ATOM 918 C CA . THR A 1 111 ? 18.661 -6.609 -11.623 1.00 82.50 111 THR A CA 1
ATOM 919 C C . THR A 1 111 ? 18.599 -5.455 -10.630 1.00 82.50 111 THR A C 1
ATOM 921 O O . THR A 1 111 ? 17.535 -4.913 -10.332 1.00 82.50 111 THR A O 1
ATOM 924 N N . GLY A 1 112 ? 19.750 -5.095 -10.073 1.00 78.00 112 GLY A N 1
ATOM 925 C CA . GLY A 1 112 ? 19.894 -3.984 -9.149 1.00 78.00 112 GLY A CA 1
ATOM 926 C C . GLY A 1 112 ? 19.746 -2.639 -9.849 1.00 78.00 112 GLY A C 1
ATOM 927 O O . GLY A 1 112 ? 20.340 -2.414 -10.902 1.00 78.00 112 GLY A O 1
ATOM 928 N N . ALA A 1 113 ? 18.979 -1.738 -9.238 1.00 74.06 113 ALA A N 1
ATOM 929 C CA . ALA A 1 113 ? 18.907 -0.350 -9.665 1.00 74.06 113 ALA A CA 1
ATOM 930 C C . ALA A 1 113 ? 20.139 0.411 -9.150 1.00 74.06 113 ALA A C 1
ATOM 932 O O . ALA A 1 113 ? 20.413 0.417 -7.946 1.00 74.06 113 ALA A O 1
ATOM 933 N N . ASP A 1 114 ? 20.872 1.058 -10.055 1.00 76.00 114 ASP A N 1
ATOM 934 C CA . ASP A 1 114 ? 21.940 2.003 -9.733 1.00 76.00 114 ASP A CA 1
ATOM 935 C C . ASP A 1 114 ? 21.643 3.355 -10.387 1.00 76.00 114 ASP A C 1
ATOM 937 O O . ASP A 1 114 ? 21.794 3.547 -11.594 1.00 76.00 114 ASP A O 1
ATOM 941 N N . TYR A 1 115 ? 21.217 4.303 -9.559 1.00 70.56 115 TYR A N 1
ATOM 942 C CA . TYR A 1 115 ? 20.850 5.645 -10.000 1.00 70.56 115 TYR A CA 1
ATOM 943 C C . TYR A 1 115 ? 22.063 6.557 -10.242 1.00 70.56 115 TYR A C 1
ATOM 945 O O . TYR A 1 115 ? 21.918 7.586 -10.900 1.00 70.56 115 TYR A O 1
ATOM 953 N N . ILE A 1 116 ? 23.246 6.214 -9.716 1.00 79.69 116 ILE A N 1
ATOM 954 C CA . ILE A 1 116 ? 24.418 7.104 -9.697 1.00 79.69 116 ILE A CA 1
ATOM 955 C C . ILE A 1 116 ? 25.521 6.591 -10.618 1.00 79.69 116 ILE A C 1
ATOM 957 O O . ILE A 1 116 ? 26.017 7.333 -11.466 1.00 79.69 116 ILE A O 1
ATOM 961 N N . GLY A 1 117 ? 25.911 5.328 -10.462 1.00 81.81 117 GLY A N 1
ATOM 962 C CA . GLY A 1 117 ? 27.038 4.737 -11.178 1.00 81.81 117 GLY A CA 1
ATOM 963 C C . GLY A 1 117 ? 26.690 4.225 -12.574 1.00 81.81 117 GLY A C 1
ATOM 964 O O . GLY A 1 117 ? 27.603 3.917 -13.339 1.00 81.81 117 GLY A O 1
ATOM 965 N N . LYS A 1 118 ? 25.395 4.158 -12.928 1.00 78.69 118 LYS A N 1
ATOM 966 C CA . LYS A 1 118 ? 24.893 3.546 -14.175 1.00 78.69 118 LYS A CA 1
ATOM 967 C C . LYS A 1 118 ? 25.412 2.117 -14.376 1.00 78.69 118 LYS A C 1
ATOM 969 O O . LYS A 1 118 ? 25.631 1.682 -15.506 1.00 78.69 118 LYS A O 1
ATOM 974 N N . THR A 1 119 ? 25.653 1.405 -13.280 1.00 83.69 119 THR A N 1
ATOM 975 C CA . THR A 1 119 ? 26.086 0.012 -13.303 1.00 83.69 119 THR A CA 1
ATOM 976 C C . THR A 1 119 ? 24.894 -0.927 -13.212 1.00 83.69 119 THR A C 1
ATOM 978 O O . THR A 1 119 ? 23.806 -0.565 -12.771 1.00 83.69 119 THR A O 1
ATOM 981 N N . THR A 1 120 ? 25.100 -2.165 -13.637 1.00 79.94 120 THR A N 1
ATOM 982 C CA . THR A 1 120 ? 24.113 -3.230 -13.499 1.00 79.94 120 THR A CA 1
ATOM 983 C C . THR A 1 120 ? 24.730 -4.305 -12.624 1.00 79.94 120 THR A C 1
ATOM 985 O O . THR A 1 120 ? 25.844 -4.757 -12.886 1.00 79.94 120 THR A O 1
ATOM 988 N N . TYR A 1 121 ? 24.032 -4.705 -11.568 1.00 85.62 121 TYR A N 1
ATOM 989 C CA . TYR A 1 121 ? 24.488 -5.759 -10.667 1.00 85.62 121 TYR A CA 1
ATOM 990 C C . TYR A 1 121 ? 23.347 -6.719 -10.358 1.00 85.62 121 TYR A C 1
ATOM 992 O O . TYR A 1 121 ? 22.176 -6.379 -10.510 1.00 85.62 121 TYR A O 1
ATOM 1000 N N . LYS A 1 122 ? 23.683 -7.931 -9.914 1.00 89.12 122 LYS A N 1
ATOM 1001 C CA . LYS A 1 122 ? 22.680 -8.909 -9.497 1.00 89.12 122 LYS A CA 1
ATOM 1002 C C . LYS A 1 122 ? 22.149 -8.548 -8.111 1.00 89.12 122 LYS A C 1
ATOM 1004 O O . LYS A 1 122 ? 22.920 -8.489 -7.153 1.00 89.12 122 LYS A O 1
ATOM 1009 N N . SER A 1 123 ? 20.849 -8.313 -8.004 1.00 88.25 123 SER A N 1
ATOM 1010 C CA . SER A 1 123 ? 20.147 -8.051 -6.750 1.00 88.25 123 SER A CA 1
ATOM 1011 C C . SER A 1 123 ? 19.437 -9.308 -6.237 1.00 88.25 123 SER A C 1
ATOM 1013 O O . SER A 1 123 ? 19.472 -10.381 -6.846 1.00 88.25 123 SER A O 1
ATOM 1015 N N . LYS A 1 124 ? 18.800 -9.192 -5.067 1.00 87.31 124 LYS A N 1
ATOM 1016 C CA . LYS A 1 124 ? 17.785 -10.167 -4.658 1.00 87.31 124 LYS A CA 1
ATOM 1017 C C . LYS A 1 124 ? 16.571 -10.001 -5.567 1.00 87.31 124 LYS A C 1
ATOM 1019 O O . LYS A 1 124 ? 16.193 -8.874 -5.873 1.00 87.31 124 LYS A O 1
ATOM 1024 N N . THR A 1 125 ? 15.940 -11.111 -5.931 1.00 88.25 125 THR A N 1
ATOM 1025 C CA . THR A 1 125 ? 14.707 -11.084 -6.716 1.00 88.25 125 THR A CA 1
ATOM 1026 C C . THR A 1 125 ? 13.629 -10.287 -5.987 1.00 88.25 125 THR A C 1
ATOM 1028 O O . THR A 1 125 ? 13.332 -10.570 -4.824 1.00 88.25 125 THR A O 1
ATOM 1031 N N . PHE A 1 126 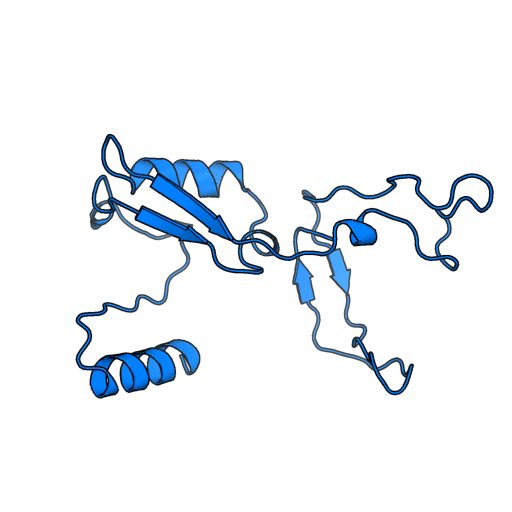? 13.038 -9.313 -6.674 1.00 83.56 126 PHE A N 1
ATOM 1032 C CA . PHE A 1 126 ? 11.844 -8.606 -6.223 1.00 83.56 126 PHE A CA 1
ATOM 1033 C C . PHE A 1 126 ? 10.687 -8.888 -7.189 1.00 83.56 126 PHE A C 1
ATOM 1035 O O . PHE A 1 126 ? 10.902 -9.043 -8.393 1.00 83.56 126 PHE A O 1
ATOM 1042 N N . THR A 1 127 ? 9.477 -9.028 -6.639 1.00 86.06 127 THR A N 1
ATOM 1043 C CA . THR A 1 127 ? 8.282 -9.489 -7.370 1.00 86.06 127 THR A CA 1
ATOM 1044 C C . THR A 1 127 ? 7.049 -8.610 -7.099 1.00 86.06 127 THR A C 1
ATOM 1046 O O . THR A 1 127 ? 6.142 -9.044 -6.382 1.00 86.06 127 THR A O 1
ATOM 1049 N N . PRO A 1 128 ? 7.014 -7.361 -7.591 1.00 84.00 128 PRO A N 1
ATOM 1050 C CA . PRO A 1 128 ? 5.853 -6.488 -7.477 1.00 84.00 128 PRO A CA 1
ATOM 1051 C C . PRO A 1 128 ? 4.748 -6.856 -8.470 1.00 84.00 128 PRO A C 1
ATOM 1053 O O . PRO A 1 128 ? 4.983 -7.471 -9.506 1.00 84.00 128 PRO A O 1
ATOM 1056 N N . PHE A 1 129 ? 3.536 -6.421 -8.158 1.00 83.00 129 PHE A N 1
ATOM 1057 C CA . PHE A 1 129 ? 2.342 -6.468 -9.004 1.00 83.00 129 PHE A CA 1
ATOM 1058 C C . PHE A 1 129 ? 1.984 -5.086 -9.574 1.00 83.00 129 PHE A C 1
ATOM 1060 O O . PHE A 1 129 ? 0.965 -4.939 -10.252 1.00 83.00 129 PHE A O 1
ATOM 1067 N N . SER A 1 130 ? 2.836 -4.077 -9.351 1.00 80.31 130 SER A N 1
ATOM 1068 C CA . SER A 1 130 ? 2.854 -2.837 -10.132 1.00 80.31 130 SER A CA 1
ATOM 1069 C C . SER A 1 130 ? 4.156 -2.677 -10.912 1.00 80.31 130 SER A C 1
ATOM 1071 O O . SER A 1 130 ? 5.129 -3.391 -10.659 1.00 80.31 130 SER A O 1
ATOM 1073 N N . ILE A 1 131 ? 4.153 -1.749 -11.871 1.00 67.12 131 ILE A N 1
ATOM 1074 C CA . ILE A 1 131 ? 5.334 -1.370 -12.654 1.00 67.12 131 ILE A CA 1
ATOM 1075 C C . ILE A 1 131 ? 5.938 -0.054 -12.171 1.00 67.12 131 ILE A C 1
ATOM 1077 O O . ILE A 1 131 ? 5.180 0.821 -11.698 1.00 67.12 131 ILE A O 1
#

Mean predicted aligned error: 5.9 Å

Radius of gyration: 19.1 Å; Cα contacts (8 Å, |Δi|>4): 170; chains: 1; bounding box: 47×23×58 Å

Secondary structure (DSSP, 8-state):
-HHHHHHHHHHHHTT-------S-GGG--GGGTT-EEEEEE-TT-GGG-S-HHHHHHHHHHHEEEEEEEEE-----GGGGBPPTTSTT--TT-TT-B-S-SB-SS---EEEPP-SSS----EEEEE--SB-

Solvent-accessible surface area (backbone atoms only — not comparable to full-atom values): 8113 Å² total; per-residue (Å²): 108,67,70,59,53,51,52,49,53,52,32,60,76,68,74,50,98,78,88,85,82,93,70,63,78,89,72,62,65,76,88,47,46,53,64,30,62,63,47,77,43,55,70,70,53,72,32,71,45,65,52,62,65,66,50,49,52,52,51,58,48,25,32,26,92,95,35,43,80,45,78,46,77,71,75,60,76,67,51,25,35,51,52,90,86,40,94,82,41,40,90,92,48,66,80,46,74,76,51,59,63,67,37,82,64,61,48,75,44,41,68,37,88,44,94,80,80,74,51,81,49,84,40,75,76,46,67,31,16,37,87

Organism: NCBI:txid412755

pLDDT: mean 90.45, std 6.92, range [67.12, 98.44]

Nearest PDB structures (foldseek):
  1w5f-assembly1_B  TM=4.510E-01  e=1.841E+00  Thermotoga maritima
  2hdb-assembly1_B  TM=3.356E-01  e=1.021E+00  Enterococcus faecalis
  3hvr-assembly1_A  TM=3.711E-01  e=8.298E+00  Thermus thermophilus HB27
  4m4w-assembly1_L  TM=2.543E-01  e=5.981E+00  Bacillus subtilis subsp. subtilis str. 168

Foldseek 3Di:
DVVVVVVVVVCVVVVHDDDDDDDDLLPDDLVQFQPALEDEDEEPRPQADLDVPSVVVSVNRNHHVNHDYYYHYDDDPCVQFDDPPDPPADPVCRPDRPDDQFANFWDWDQWDDDPDPPDTDGHPIDTTRGD

InterPro domains:
  IPR013216 Methyltransferase type 11 [PF08241] (4-71)
  IPR029063 S-adenosyl-L-methionine-dependent methyltransferase superfamily [G3DSA:3.40.50.150] (1-128)
  IPR029063 S-adenosyl-L-methionine-dependent methyltransferase superfamily [SSF53335] (2-115)